Protein AF-X1KLY3-F1 (afdb_monomer)

Solvent-accessible surface area (backbone atoms only — not comparable to full-atom values): 7006 Å² total; per-residue (Å²): 135,86,75,96,62,88,86,77,56,79,92,70,62,82,86,85,55,66,56,96,88,40,53,28,86,89,70,37,52,73,66,54,43,49,50,51,53,49,51,50,52,55,51,48,47,54,51,48,20,73,73,68,79,45,57,59,82,40,80,42,77,62,65,52,87,82,40,56,76,69,53,47,50,51,51,45,65,63,49,70,79,42,63,55,73,48,74,44,58,97,60,67,78,80,43,74,86,68,60,63,94,85,66,84,86,86,134

Radius of gyration: 17.94 Å; Cα contacts (8 Å, |Δi|>4): 77; chains: 1; bounding box: 39×45×47 Å

InterPro domains:
  IPR027417 P-loop containing nucleoside triphosphate hydrolase [SSF52540] (4-97)
  IPR042174 DNA-binding RecF, domain 2 [G3DSA:1.20.1050.90] (1-56)

Sequence (107 aa):
MEQQVTLVGPHRDDFLILRNGVSLRPFGSQGEQRMAALSLRLAELELVKSKEEDYPLSLLDDIAPELDPARQRLLLNSIKNQGQVFLTATNLSLFKNNVSQETYFYQ

pLDDT: mean 85.0, std 8.83, range [56.28, 96.25]

Foldseek 3Di:
DDDPDDPDDPVNDDDFDDDPNHGCPVPNDPLRVLVSVLVVVLVVQVVVCVVVVAGDEEEAEASPPSDDLVRLLVSLVSCLPRPHYDYDHPDCVSCPVRHDPPDDDDD

Secondary structure (DSSP, 8-state):
----S--SSGGG-----EETTEEHHHHS-HHHHHHHHHHHHHHHHHHHHHHHSSPPPEEE-S-STTS-HHHHHHHHHHHTTSS-EEE--S-GGGTTTTS-TTPPP--

Nearest PDB structures (foldseek):
  8bpr-assembly1_B  TM=8.689E-01  e=3.238E-03  Thermus thermophilus HB8
  5z69-assembly1_B  TM=7.466E-01  e=8.641E-04  Caldanaerobacter subterraneus subsp. tengcongensis MB4
  8iai-assembly1_Y  TM=4.332E-01  e=6.149E+00  Sus scrofa
  6jid-assembly1_A  TM=3.303E-01  e=3.078E+00  Homo sapiens
  9ita-assembly1_A  TM=3.617E-01  e=5.422E+00  Homo sapiens

Mean predicted aligned error: 6.55 Å

Structure (mmCIF, N/CA/C/O backbone):
data_AF-X1KLY3-F1
#
_entry.id   AF-X1KLY3-F1
#
loop_
_atom_site.group_PDB
_atom_site.id
_atom_site.type_symbol
_atom_site.label_atom_id
_atom_site.label_alt_id
_atom_site.label_comp_id
_atom_site.label_asym_id
_atom_site.label_entity_id
_atom_site.label_seq_id
_atom_site.pdbx_PDB_ins_code
_atom_site.Cartn_x
_atom_site.Cartn_y
_atom_site.Cartn_z
_atom_site.occupancy
_atom_site.B_iso_or_equiv
_atom_site.auth_seq_id
_atom_site.auth_comp_id
_atom_site.auth_asym_id
_atom_site.auth_atom_id
_atom_site.pdbx_PDB_model_num
ATOM 1 N N . MET A 1 1 ? 19.966 -28.474 -24.201 1.00 56.28 1 MET A N 1
ATOM 2 C CA . MET A 1 1 ? 19.280 -28.834 -22.943 1.00 56.28 1 MET A CA 1
ATOM 3 C C . MET A 1 1 ? 17.842 -28.377 -23.074 1.00 56.28 1 MET A C 1
ATOM 5 O O . MET A 1 1 ? 17.627 -27.182 -23.226 1.00 56.28 1 MET A O 1
ATOM 9 N N . GLU A 1 2 ? 16.887 -29.303 -23.101 1.00 68.56 2 GLU A N 1
ATOM 10 C CA . GLU A 1 2 ? 15.462 -28.959 -23.051 1.00 68.56 2 GLU A CA 1
ATOM 11 C C . GLU A 1 2 ? 15.095 -28.560 -21.620 1.00 68.56 2 GLU A C 1
ATOM 13 O O . GLU A 1 2 ? 15.432 -29.260 -20.664 1.00 68.56 2 GLU A O 1
ATOM 18 N N . GLN A 1 3 ? 14.461 -27.399 -21.460 1.00 75.19 3 GLN A N 1
ATOM 19 C CA . GLN A 1 3 ? 14.019 -26.922 -20.155 1.00 75.19 3 GLN A CA 1
ATOM 20 C C . GLN A 1 3 ? 12.721 -27.648 -19.765 1.00 75.19 3 GLN A C 1
ATOM 22 O O . GLN A 1 3 ? 11.708 -27.497 -20.439 1.00 75.19 3 GLN A O 1
ATOM 27 N N . GLN A 1 4 ? 12.732 -28.409 -18.664 1.00 86.12 4 GLN A N 1
ATOM 28 C CA . GLN A 1 4 ? 11.554 -29.105 -18.112 1.00 86.12 4 GLN A CA 1
ATOM 29 C C . GLN A 1 4 ? 10.628 -28.155 -17.322 1.00 86.12 4 GLN A C 1
ATOM 31 O O . GLN A 1 4 ? 10.210 -28.456 -16.207 1.00 86.12 4 GLN A O 1
ATOM 36 N N . VAL A 1 5 ? 10.340 -26.968 -17.861 1.00 92.38 5 VAL A N 1
ATOM 37 C CA . VAL A 1 5 ? 9.460 -25.971 -17.229 1.00 92.38 5 VAL A CA 1
ATOM 38 C C . VAL A 1 5 ? 8.528 -25.338 -18.257 1.00 92.38 5 VAL A C 1
ATOM 40 O O . VAL A 1 5 ? 8.919 -25.084 -19.393 1.00 92.38 5 VAL A O 1
ATOM 43 N N . THR A 1 6 ? 7.301 -25.013 -17.849 1.00 92.31 6 THR A N 1
ATOM 44 C CA . THR A 1 6 ? 6.343 -24.304 -18.707 1.00 92.31 6 THR A CA 1
ATOM 45 C C . THR A 1 6 ? 6.794 -22.854 -18.911 1.00 92.31 6 THR A C 1
ATOM 47 O O . THR A 1 6 ? 6.882 -22.083 -17.946 1.00 92.31 6 THR A O 1
ATOM 50 N 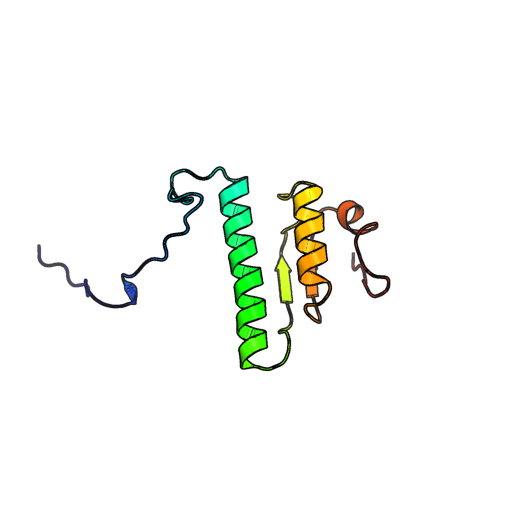N . LEU A 1 7 ? 7.094 -22.484 -20.159 1.00 92.44 7 LEU A N 1
ATOM 51 C CA . LEU A 1 7 ? 7.608 -21.159 -20.543 1.00 92.44 7 LEU A CA 1
ATOM 52 C C . LEU A 1 7 ? 6.521 -20.138 -20.900 1.00 92.44 7 LEU A C 1
ATOM 54 O O . LEU A 1 7 ? 6.831 -18.958 -21.018 1.00 92.44 7 LEU A O 1
ATOM 58 N N . VAL A 1 8 ? 5.270 -20.573 -21.062 1.00 93.69 8 VAL A N 1
ATOM 59 C CA . VAL A 1 8 ? 4.147 -19.722 -21.481 1.00 93.69 8 VAL A CA 1
ATOM 60 C C . VAL A 1 8 ? 2.975 -19.907 -20.523 1.00 93.69 8 VAL A C 1
ATOM 62 O O . VAL A 1 8 ? 2.617 -21.037 -20.199 1.00 93.69 8 VAL A O 1
ATOM 65 N N . GLY A 1 9 ? 2.386 -18.803 -20.076 1.00 93.69 9 GLY A N 1
ATOM 66 C CA . GLY A 1 9 ? 1.235 -18.767 -19.176 1.00 93.69 9 GLY A CA 1
ATOM 67 C C . GLY A 1 9 ? 1.320 -17.585 -18.206 1.00 93.69 9 GLY A C 1
ATOM 68 O O . GLY A 1 9 ? 2.397 -17.007 -18.063 1.00 93.69 9 GLY A O 1
ATOM 69 N N . PRO A 1 10 ? 0.218 -17.244 -17.513 1.00 95.25 10 PRO A N 1
ATOM 70 C CA . PRO A 1 10 ? 0.142 -16.063 -16.646 1.00 95.25 10 PRO A CA 1
ATOM 71 C C . PRO A 1 10 ? 1.166 -16.075 -15.503 1.00 95.25 10 PRO A C 1
ATOM 73 O O . PRO A 1 10 ? 1.544 -15.032 -14.988 1.00 95.25 10 PRO A O 1
ATOM 76 N N . HIS A 1 11 ? 1.682 -17.248 -15.125 1.00 92.69 11 HIS A N 1
ATOM 77 C CA . HIS A 1 11 ? 2.770 -17.394 -14.152 1.00 92.69 11 HIS A CA 1
ATOM 78 C C . HIS A 1 11 ? 4.124 -16.845 -14.636 1.00 92.69 11 HIS A C 1
ATOM 80 O O . HIS A 1 11 ? 5.063 -16.779 -13.847 1.00 92.69 11 HIS A O 1
ATOM 86 N N . ARG A 1 12 ? 4.256 -16.512 -15.927 1.00 93.1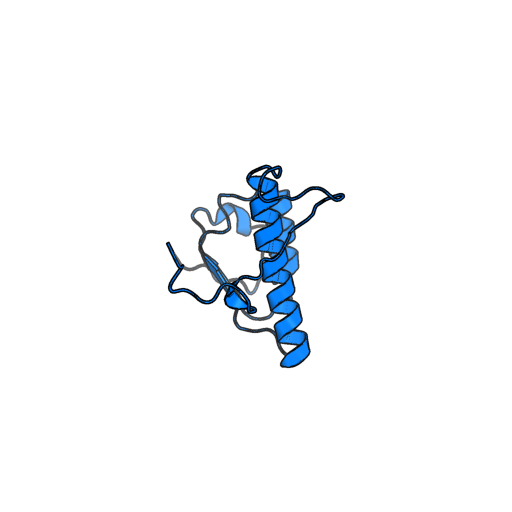9 12 ARG A N 1
ATOM 87 C CA . ARG A 1 12 ? 5.437 -15.873 -16.529 1.00 93.19 12 ARG A CA 1
ATOM 88 C C . ARG A 1 12 ? 5.228 -14.387 -16.821 1.00 93.19 12 ARG A C 1
ATOM 90 O O . ARG A 1 12 ? 6.198 -13.733 -17.201 1.00 93.19 12 ARG A O 1
ATOM 97 N N . ASP A 1 13 ? 4.008 -13.878 -16.661 1.00 93.94 13 ASP A N 1
ATOM 98 C CA . ASP A 1 13 ? 3.696 -12.469 -16.886 1.00 93.94 13 ASP A CA 1
ATOM 99 C C . ASP A 1 13 ? 4.217 -11.605 -15.732 1.00 93.94 13 ASP A C 1
ATOM 101 O O . ASP A 1 13 ? 4.410 -12.070 -14.607 1.00 93.94 13 ASP A O 1
ATOM 105 N N . ASP A 1 14 ? 4.451 -10.324 -16.016 1.00 91.31 14 ASP A N 1
ATOM 106 C CA . ASP A 1 14 ? 4.993 -9.376 -15.048 1.00 91.31 14 ASP A CA 1
ATOM 107 C C . ASP A 1 14 ? 4.383 -7.975 -15.236 1.00 91.31 14 ASP A C 1
ATOM 109 O O . ASP A 1 14 ? 4.088 -7.546 -16.353 1.00 91.31 14 ASP A O 1
ATOM 113 N N . PHE A 1 15 ? 4.199 -7.237 -14.139 1.00 90.75 15 PHE A N 1
ATOM 114 C CA . PHE A 1 15 ? 3.524 -5.935 -14.134 1.00 90.75 15 PHE A CA 1
ATOM 115 C C . PHE A 1 15 ? 4.508 -4.769 -1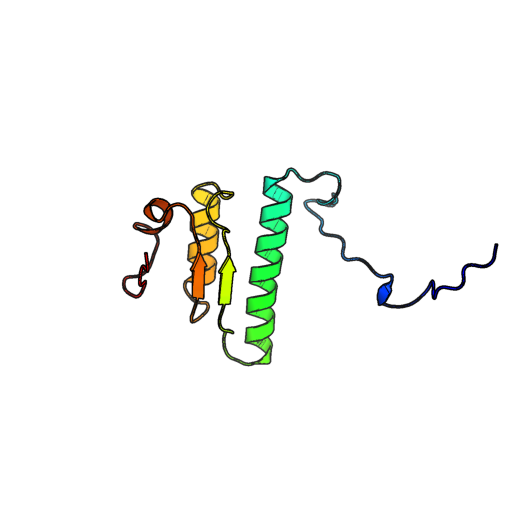4.180 1.00 90.75 15 PHE A C 1
ATOM 117 O O . PHE A 1 15 ? 5.206 -4.478 -13.208 1.00 90.75 15 PHE A O 1
ATOM 124 N N . LEU A 1 16 ? 4.548 -4.027 -15.282 1.00 94.00 16 LEU A N 1
ATOM 125 C CA . LEU A 1 16 ? 5.404 -2.846 -15.392 1.00 94.00 16 LEU A CA 1
ATOM 126 C C . LEU A 1 16 ? 4.786 -1.639 -14.678 1.00 94.00 16 LEU A C 1
ATOM 128 O O . LEU A 1 16 ? 3.706 -1.176 -15.031 1.00 94.00 16 LEU A O 1
ATOM 132 N N . ILE A 1 17 ? 5.518 -1.087 -13.709 1.00 95.56 17 ILE A N 1
ATOM 133 C CA . ILE A 1 17 ? 5.162 0.175 -13.057 1.00 95.56 17 ILE A CA 1
ATOM 134 C C . ILE A 1 17 ? 5.981 1.287 -13.703 1.00 95.56 17 ILE A C 1
ATOM 136 O O . ILE A 1 17 ? 7.212 1.311 -13.590 1.00 95.56 17 ILE A O 1
ATOM 140 N N . LEU A 1 18 ? 5.292 2.206 -14.375 1.00 95.62 18 LEU A N 1
ATOM 141 C CA . LEU A 1 18 ? 5.907 3.300 -15.113 1.00 95.62 18 LEU A CA 1
ATOM 142 C C . LEU A 1 18 ? 5.616 4.641 -14.442 1.00 95.62 18 LEU A C 1
ATOM 144 O O . LEU A 1 18 ? 4.492 4.913 -14.026 1.00 95.62 18 LEU A O 1
ATOM 148 N N . ARG A 1 19 ? 6.614 5.522 -14.425 1.00 93.50 19 ARG A N 1
ATOM 149 C CA . ARG A 1 19 ? 6.435 6.949 -14.158 1.00 93.50 19 ARG A CA 1
ATOM 150 C C . ARG A 1 19 ? 6.989 7.726 -15.338 1.00 93.50 19 ARG A C 1
ATOM 152 O O . ARG A 1 19 ? 8.151 7.562 -15.690 1.00 93.50 19 ARG A O 1
ATOM 159 N N . ASN A 1 20 ? 6.157 8.567 -15.950 1.00 93.62 20 ASN A N 1
ATOM 160 C CA . ASN A 1 20 ? 6.524 9.348 -17.137 1.00 93.62 20 ASN A CA 1
ATOM 161 C C . ASN A 1 20 ? 7.121 8.475 -18.264 1.00 93.62 20 ASN A C 1
ATOM 163 O O . ASN A 1 20 ? 8.087 8.863 -18.912 1.00 93.62 20 ASN A O 1
ATOM 167 N N . GLY A 1 21 ? 6.582 7.265 -18.452 1.00 94.62 21 GLY A N 1
ATOM 168 C CA . GLY A 1 21 ? 7.061 6.301 -19.451 1.00 94.62 21 GLY A CA 1
ATOM 169 C C . GLY A 1 21 ? 8.327 5.523 -19.067 1.00 94.62 21 GLY A C 1
ATOM 170 O O . GLY A 1 21 ? 8.733 4.639 -19.814 1.00 94.62 21 GLY A O 1
ATOM 171 N N . VAL A 1 22 ? 8.934 5.793 -17.908 1.00 95.19 22 VAL A N 1
ATOM 172 C CA . VAL A 1 22 ? 10.152 5.116 -17.438 1.00 95.19 22 VAL A CA 1
ATOM 173 C C . VAL A 1 22 ? 9.812 4.094 -16.356 1.00 95.19 22 VAL A C 1
ATOM 175 O O . VAL A 1 22 ? 9.033 4.376 -15.446 1.00 95.19 22 VAL A O 1
ATOM 178 N N . SER A 1 23 ? 10.406 2.902 -16.440 1.00 96.25 23 SER A N 1
ATOM 179 C CA . SER A 1 23 ? 10.205 1.845 -15.443 1.00 96.25 23 SER A CA 1
ATOM 180 C C . SER A 1 23 ? 10.804 2.224 -14.090 1.00 96.25 23 SER A C 1
ATOM 182 O O . SER A 1 23 ? 12.000 2.498 -13.984 1.00 96.25 23 SER A O 1
ATOM 184 N N . LEU A 1 24 ? 9.983 2.188 -13.037 1.00 96.00 24 LEU A N 1
ATOM 185 C CA . LEU A 1 24 ? 10.429 2.497 -11.677 1.00 96.00 24 LEU A CA 1
ATOM 186 C C . LEU A 1 24 ? 11.311 1.400 -11.074 1.00 96.00 24 LEU A C 1
ATOM 188 O O . LEU A 1 24 ? 12.116 1.697 -10.196 1.00 96.00 24 LEU A O 1
ATOM 192 N N . ARG A 1 25 ? 11.205 0.150 -11.541 1.00 92.25 25 ARG A N 1
ATOM 193 C CA . ARG A 1 25 ? 11.993 -0.971 -10.998 1.00 92.25 25 ARG A CA 1
ATOM 194 C C . ARG A 1 25 ? 13.511 -0.784 -11.160 1.00 92.25 25 ARG A C 1
ATOM 196 O O . ARG A 1 25 ? 14.213 -0.877 -10.161 1.00 92.25 25 ARG A O 1
ATOM 203 N N . PRO A 1 26 ? 14.036 -0.506 -12.365 1.00 94.69 26 PRO A N 1
ATOM 204 C CA . PRO A 1 26 ? 15.461 -0.242 -12.549 1.00 94.69 26 PRO A CA 1
ATOM 205 C C . PRO A 1 26 ? 15.858 1.227 -12.336 1.00 94.69 26 PRO A C 1
ATOM 207 O O . PRO A 1 26 ? 17.012 1.480 -12.007 1.00 94.69 26 PRO A O 1
ATOM 210 N N . PHE A 1 27 ? 14.949 2.192 -12.536 1.00 95.38 27 PHE A N 1
ATOM 211 C CA . PHE A 1 27 ? 15.320 3.618 -12.599 1.00 95.38 27 PHE A CA 1
ATOM 212 C C . PHE A 1 27 ? 14.690 4.504 -11.521 1.00 95.38 27 PHE A C 1
ATOM 214 O O . PHE A 1 27 ? 15.071 5.664 -11.392 1.00 95.38 27 PHE A O 1
ATOM 221 N N . GLY A 1 28 ? 13.722 3.995 -10.761 1.00 92.75 28 GLY A N 1
ATOM 222 C CA . GLY A 1 28 ? 13.127 4.737 -9.657 1.00 92.75 28 GLY A CA 1
ATOM 223 C C . GLY A 1 28 ? 14.071 4.788 -8.462 1.00 92.75 28 GLY A C 1
ATOM 224 O O . GLY A 1 28 ? 14.678 3.785 -8.094 1.00 92.75 28 GLY A O 1
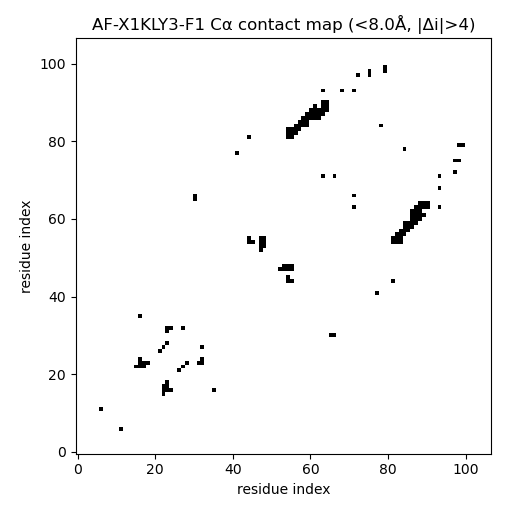ATOM 225 N N . SER A 1 29 ? 14.154 5.943 -7.811 1.00 91.00 29 SER A N 1
ATOM 226 C CA . SER A 1 29 ? 14.748 6.041 -6.478 1.00 91.00 29 SER A CA 1
ATOM 227 C C . SER A 1 29 ? 13.994 5.153 -5.483 1.00 91.00 29 SER A C 1
ATOM 229 O O . SER A 1 29 ? 12.814 4.839 -5.664 1.00 91.00 29 SER A O 1
ATOM 231 N N . GLN A 1 30 ? 14.644 4.799 -4.374 1.00 86.62 30 GLN A N 1
ATOM 232 C CA . GLN A 1 30 ? 14.024 3.985 -3.324 1.00 86.62 30 GLN A CA 1
ATOM 233 C C . GLN A 1 30 ? 12.701 4.593 -2.823 1.00 86.62 30 GLN A C 1
ATOM 235 O O . GLN A 1 30 ? 11.717 3.879 -2.642 1.00 86.62 30 GLN A O 1
ATOM 240 N N . GLY A 1 31 ? 12.639 5.920 -2.666 1.00 84.06 31 GLY A N 1
ATOM 241 C CA . GLY A 1 31 ? 11.409 6.615 -2.279 1.00 84.06 31 GLY A CA 1
ATOM 242 C C . GLY A 1 31 ? 10.296 6.502 -3.326 1.00 84.06 31 GLY A C 1
ATOM 243 O O . GLY A 1 31 ? 9.135 6.326 -2.96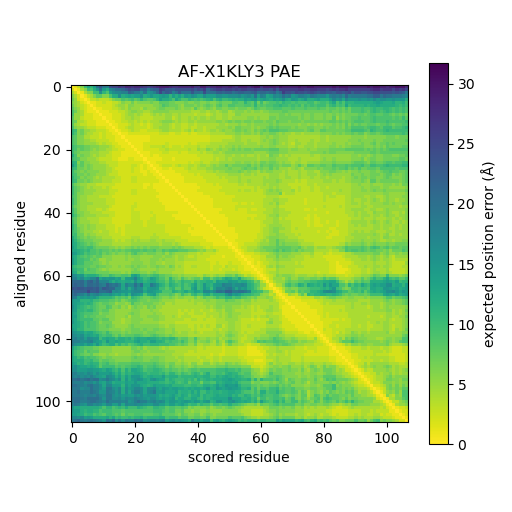9 1.00 84.06 31 GLY A O 1
ATOM 244 N N . GLU A 1 32 ? 10.625 6.557 -4.617 1.00 88.81 32 GLU A N 1
ATOM 245 C CA . GLU A 1 32 ? 9.643 6.413 -5.701 1.00 88.81 32 GLU A CA 1
ATOM 246 C C . GLU A 1 32 ? 9.112 4.987 -5.817 1.00 88.81 32 GLU A C 1
ATOM 248 O O . GLU A 1 32 ? 7.909 4.801 -5.988 1.00 88.81 32 GLU A O 1
ATOM 253 N N . GLN A 1 33 ? 9.981 3.984 -5.684 1.00 90.12 33 GLN A N 1
ATOM 254 C CA . GLN A 1 33 ? 9.576 2.578 -5.689 1.00 90.12 33 GLN A CA 1
ATOM 255 C C . GLN A 1 33 ? 8.642 2.262 -4.518 1.00 90.12 33 GLN A C 1
ATOM 257 O O . GLN A 1 33 ? 7.602 1.633 -4.709 1.00 90.12 33 GLN A O 1
ATOM 262 N N . ARG A 1 34 ? 8.967 2.759 -3.317 1.00 84.38 34 ARG A N 1
ATOM 263 C CA . ARG A 1 34 ? 8.112 2.615 -2.131 1.00 84.38 34 ARG A CA 1
ATOM 264 C C . ARG A 1 34 ? 6.776 3.326 -2.302 1.00 84.38 34 ARG A C 1
ATOM 266 O O . ARG A 1 34 ? 5.740 2.739 -2.012 1.00 84.38 34 ARG A O 1
ATOM 273 N N . MET A 1 35 ? 6.781 4.555 -2.820 1.00 85.31 35 MET A N 1
ATOM 274 C CA . MET A 1 35 ? 5.538 5.276 -3.103 1.00 85.31 35 MET A C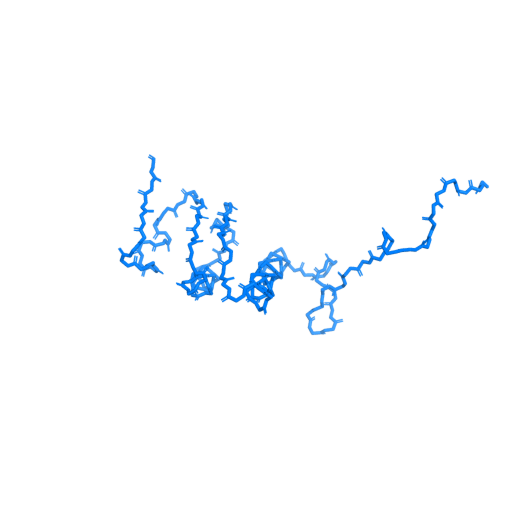A 1
ATOM 275 C C . MET A 1 35 ? 4.672 4.541 -4.118 1.00 85.31 35 MET A C 1
ATOM 277 O O . MET A 1 35 ? 3.466 4.465 -3.926 1.00 85.31 35 MET A O 1
ATOM 281 N N . ALA A 1 36 ? 5.268 3.958 -5.157 1.00 90.44 36 ALA A N 1
ATOM 282 C CA . ALA A 1 36 ? 4.525 3.155 -6.115 1.00 90.44 36 ALA A CA 1
ATOM 283 C C . ALA A 1 36 ? 3.920 1.897 -5.475 1.00 90.44 36 ALA A C 1
ATOM 285 O O . ALA A 1 36 ? 2.755 1.593 -5.723 1.00 90.44 36 ALA A O 1
ATOM 286 N N . ALA A 1 37 ? 4.672 1.200 -4.618 1.00 88.19 37 ALA A N 1
ATOM 287 C CA . ALA A 1 37 ? 4.158 0.059 -3.865 1.00 88.19 37 ALA A CA 1
ATOM 288 C C . ALA A 1 37 ? 2.996 0.465 -2.942 1.00 88.19 37 ALA A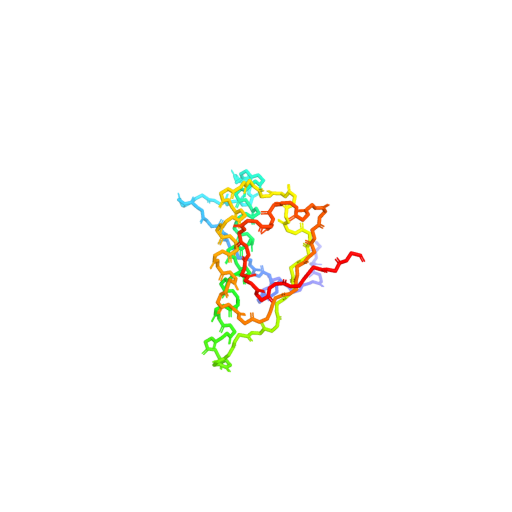 C 1
ATOM 290 O O . ALA A 1 37 ? 1.964 -0.201 -2.926 1.00 88.19 37 ALA A O 1
ATOM 291 N N . LEU A 1 38 ? 3.122 1.592 -2.234 1.00 85.38 38 LEU A N 1
ATOM 292 C CA . LEU A 1 38 ? 2.048 2.133 -1.404 1.00 85.38 38 LEU A CA 1
ATOM 293 C C . LEU A 1 38 ? 0.814 2.497 -2.242 1.00 85.38 38 LEU A C 1
ATOM 295 O O . LEU A 1 38 ? -0.300 2.127 -1.883 1.00 85.38 38 LEU A O 1
ATOM 299 N N . SER A 1 39 ? 0.994 3.174 -3.378 1.00 88.44 39 SER A N 1
ATOM 300 C CA . SER A 1 39 ? -0.102 3.500 -4.296 1.00 88.44 39 SER A CA 1
ATOM 301 C C . SER A 1 39 ? -0.816 2.251 -4.812 1.00 88.44 39 SER A C 1
ATOM 303 O O . SER A 1 39 ? -2.038 2.268 -4.918 1.00 88.44 39 SER A O 1
ATOM 305 N N . LEU A 1 40 ? -0.087 1.163 -5.082 1.00 91.12 40 LEU A N 1
ATOM 306 C CA . LEU A 1 40 ? -0.689 -0.115 -5.465 1.00 91.12 40 LEU A CA 1
ATOM 307 C C . LEU A 1 40 ? -1.546 -0.708 -4.343 1.00 91.12 40 LEU A C 1
ATOM 309 O O . LEU A 1 40 ? -2.645 -1.175 -4.622 1.00 91.12 40 LEU A O 1
ATOM 313 N N . ARG A 1 41 ? -1.093 -0.645 -3.085 1.00 87.69 41 ARG A N 1
ATOM 314 C CA . ARG A 1 41 ? -1.891 -1.105 -1.935 1.00 87.69 41 ARG A CA 1
ATOM 315 C C . ARG A 1 41 ? -3.153 -0.277 -1.735 1.00 87.69 41 ARG A C 1
ATOM 317 O O . ARG A 1 41 ? -4.221 -0.832 -1.522 1.00 87.69 41 ARG A O 1
ATOM 324 N N . LEU A 1 42 ? -3.059 1.044 -1.866 1.00 86.94 42 LEU A N 1
ATOM 325 C CA . LEU A 1 42 ? -4.239 1.909 -1.787 1.00 86.94 42 LEU A CA 1
ATOM 326 C C . LEU A 1 42 ? -5.220 1.637 -2.941 1.00 86.94 42 LEU A C 1
ATOM 328 O O . LEU A 1 42 ? -6.426 1.613 -2.723 1.00 86.94 42 LEU A O 1
ATOM 332 N N . ALA A 1 43 ? -4.716 1.385 -4.154 1.00 90.81 43 ALA A N 1
ATOM 333 C CA . ALA A 1 43 ? -5.551 1.014 -5.296 1.00 90.81 43 ALA A CA 1
ATOM 334 C C . ALA A 1 43 ? -6.222 -0.359 -5.111 1.00 90.81 43 ALA A C 1
ATOM 336 O O . ALA A 1 43 ? -7.374 -0.534 -5.500 1.00 90.81 43 ALA A O 1
ATOM 337 N N . GLU A 1 44 ? -5.527 -1.317 -4.496 1.00 91.31 44 GLU A N 1
ATOM 338 C CA . GLU A 1 44 ? -6.081 -2.617 -4.108 1.00 91.31 44 GLU A CA 1
ATOM 339 C C . GLU A 1 44 ? -7.251 -2.456 -3.125 1.00 91.31 44 GLU A C 1
ATOM 341 O O . GLU A 1 44 ? -8.298 -3.064 -3.336 1.00 91.31 44 GLU A O 1
ATOM 346 N N . LEU A 1 45 ? -7.127 -1.589 -2.114 1.00 89.44 45 LEU A N 1
ATOM 347 C CA . LEU A 1 45 ? -8.212 -1.305 -1.164 1.00 89.44 45 LEU A CA 1
ATOM 348 C C . LEU A 1 45 ? -9.459 -0.738 -1.854 1.00 89.44 45 LEU A C 1
ATOM 350 O O . LEU A 1 45 ? -10.569 -1.214 -1.612 1.00 89.44 45 LEU A O 1
ATOM 354 N N . GLU A 1 46 ? -9.284 0.239 -2.747 1.00 90.56 46 GLU A N 1
ATOM 355 C CA . GLU A 1 46 ? -10.398 0.798 -3.526 1.00 90.56 46 GLU A CA 1
ATOM 356 C C . GLU A 1 46 ? -11.025 -0.247 -4.462 1.00 90.56 46 GLU A C 1
ATOM 358 O O . GLU A 1 46 ? -12.246 -0.286 -4.627 1.00 90.56 46 GLU A O 1
ATOM 363 N N . LEU A 1 47 ? -10.214 -1.140 -5.040 1.00 93.62 47 LEU A N 1
ATOM 364 C CA . LEU A 1 47 ? -10.711 -2.234 -5.872 1.00 93.62 47 LEU A CA 1
ATOM 365 C C . LEU A 1 47 ? -11.561 -3.217 -5.061 1.00 93.62 47 LEU A C 1
ATOM 367 O O . LEU A 1 47 ? -12.633 -3.602 -5.528 1.00 93.62 47 LEU A O 1
ATOM 371 N N . VAL A 1 48 ? -11.112 -3.616 -3.869 1.00 93.38 48 VAL A N 1
ATOM 372 C CA . VAL A 1 48 ? -11.883 -4.506 -2.987 1.00 93.38 48 VAL A CA 1
ATOM 373 C C . VAL A 1 48 ? -13.204 -3.849 -2.604 1.00 93.38 48 VAL A C 1
ATOM 375 O O . VAL A 1 48 ? -14.252 -4.454 -2.817 1.00 93.38 48 VAL A O 1
ATOM 378 N N . LYS A 1 49 ? -13.183 -2.582 -2.175 1.00 92.12 49 LYS A N 1
ATOM 379 C CA . LYS A 1 49 ? -14.410 -1.831 -1.880 1.00 92.12 49 LYS A CA 1
ATOM 380 C C . LYS A 1 49 ? -15.377 -1.788 -3.053 1.00 92.12 49 LYS A C 1
ATOM 382 O O . LYS A 1 49 ? -16.578 -1.933 -2.867 1.00 92.12 49 LYS A O 1
ATOM 387 N N . SER A 1 50 ? -14.875 -1.587 -4.270 1.00 94.31 50 SER A N 1
ATOM 388 C CA . SER A 1 50 ? -15.744 -1.541 -5.450 1.00 94.31 50 SER A CA 1
ATOM 389 C C . SER A 1 50 ? -16.468 -2.865 -5.725 1.00 94.31 50 SER A C 1
ATOM 391 O O . SER A 1 50 ? -17.497 -2.859 -6.395 1.00 94.31 50 SER A O 1
ATOM 393 N N . LYS A 1 51 ? -15.933 -3.989 -5.227 1.00 94.75 51 LYS A N 1
ATOM 394 C CA . LYS A 1 51 ? -16.499 -5.332 -5.402 1.00 94.75 51 LYS A CA 1
ATOM 395 C C . LYS A 1 51 ? -17.384 -5.765 -4.240 1.00 94.75 51 LYS A C 1
ATOM 397 O O . LYS A 1 51 ? -18.404 -6.395 -4.482 1.00 94.75 51 LYS A O 1
ATOM 402 N N . GLU A 1 52 ? -16.983 -5.435 -3.017 1.00 92.62 52 GLU A N 1
ATOM 403 C CA . GLU A 1 52 ? -17.639 -5.883 -1.781 1.00 92.62 52 GLU A CA 1
ATOM 404 C C . GLU A 1 52 ? -18.547 -4.804 -1.159 1.00 92.62 52 GLU A C 1
ATOM 406 O O . GLU A 1 52 ? -19.124 -5.022 -0.101 1.00 92.62 52 GLU A O 1
ATOM 411 N N . GLU A 1 53 ? -18.650 -3.628 -1.791 1.00 91.06 53 GLU A N 1
ATOM 412 C CA . GLU A 1 53 ? -19.385 -2.430 -1.337 1.00 91.06 53 GLU A CA 1
ATOM 413 C C . GLU A 1 53 ? -18.907 -1.823 -0.001 1.00 91.06 53 GLU A C 1
ATOM 415 O O . GLU A 1 53 ? -19.396 -0.767 0.405 1.00 91.06 53 GLU A O 1
ATOM 420 N N . ASP A 1 54 ? -17.897 -2.417 0.638 1.00 90.69 54 ASP A N 1
ATOM 421 C CA . ASP A 1 54 ? -17.310 -1.959 1.897 1.00 90.69 54 ASP A CA 1
ATOM 422 C C . ASP A 1 54 ? -15.777 -2.077 1.900 1.00 90.69 54 ASP A C 1
ATOM 424 O O . ASP A 1 54 ? -15.183 -2.865 1.158 1.00 90.69 54 ASP A O 1
ATOM 428 N N . TYR A 1 55 ? -15.110 -1.273 2.727 1.00 90.75 55 TYR A N 1
ATOM 429 C CA . TYR A 1 55 ? -13.660 -1.350 2.877 1.00 90.75 55 TYR A CA 1
ATOM 430 C C . TYR A 1 55 ? -13.245 -2.582 3.695 1.00 90.75 55 TYR A C 1
ATOM 432 O O . TYR A 1 55 ? -13.849 -2.874 4.729 1.00 90.75 55 TYR A O 1
ATOM 440 N N . PRO A 1 56 ? -12.165 -3.281 3.302 1.00 91.00 56 PRO A N 1
ATOM 441 C CA . PRO A 1 56 ? -11.633 -4.365 4.111 1.00 91.00 56 PRO A CA 1
ATOM 442 C C . PRO A 1 56 ? -10.907 -3.824 5.350 1.00 91.00 56 PRO A C 1
ATOM 444 O O . PRO A 1 56 ? -10.367 -2.714 5.353 1.00 91.00 56 PRO A O 1
ATOM 447 N N . LEU A 1 57 ? -10.798 -4.666 6.381 1.00 91.19 57 LEU A N 1
ATOM 448 C CA . LEU A 1 57 ? -9.885 -4.406 7.490 1.00 91.19 57 LEU A CA 1
ATOM 449 C C . LEU A 1 57 ? -8.448 -4.291 6.964 1.00 91.19 57 LEU A C 1
ATOM 451 O O . LEU A 1 57 ? -7.929 -5.229 6.357 1.00 91.19 57 LEU A O 1
ATOM 455 N N . SER A 1 58 ? -7.794 -3.163 7.234 1.00 89.19 58 SER A N 1
ATOM 456 C CA . SER A 1 58 ? -6.456 -2.879 6.708 1.00 89.19 58 SER A CA 1
ATOM 457 C C . SER A 1 58 ? -5.380 -3.009 7.782 1.00 89.19 58 SER A C 1
ATOM 459 O O . SER A 1 58 ? -5.510 -2.456 8.873 1.00 89.19 58 SER A O 1
ATOM 461 N N . LEU A 1 59 ? -4.291 -3.709 7.457 1.00 89.38 59 LEU A N 1
ATOM 462 C CA . LEU A 1 59 ? -3.112 -3.859 8.313 1.00 89.38 59 LEU A CA 1
ATOM 463 C C . LEU A 1 59 ? -1.906 -3.213 7.623 1.00 89.38 59 LEU A C 1
ATOM 465 O O . LEU A 1 59 ? -1.560 -3.579 6.500 1.00 89.38 59 LEU A O 1
ATOM 469 N N . LEU A 1 60 ? -1.272 -2.253 8.289 1.00 85.94 60 LEU A N 1
ATOM 470 C CA . LEU A 1 60 ? -0.139 -1.491 7.775 1.00 85.94 60 LEU A CA 1
ATOM 471 C C . LEU A 1 60 ? 1.058 -1.663 8.708 1.00 85.94 60 LEU A C 1
ATOM 473 O O . LEU A 1 60 ? 1.127 -1.030 9.760 1.00 85.94 60 LEU A O 1
ATOM 477 N N . ASP A 1 61 ? 1.990 -2.528 8.317 1.00 85.12 61 ASP A N 1
ATOM 478 C CA . ASP A 1 61 ? 3.156 -2.856 9.135 1.00 85.12 61 ASP A CA 1
ATOM 479 C C . ASP A 1 61 ? 4.367 -1.978 8.774 1.00 85.12 61 ASP A C 1
ATOM 481 O O . ASP A 1 61 ? 4.759 -1.902 7.611 1.00 85.12 61 ASP A O 1
ATOM 485 N N . ASP A 1 62 ? 4.913 -1.283 9.770 1.00 76.38 62 ASP A N 1
ATOM 486 C CA . ASP A 1 62 ? 6.143 -0.481 9.763 1.00 76.38 62 ASP A CA 1
ATOM 487 C C . ASP A 1 62 ? 6.298 0.498 8.586 1.00 76.38 62 ASP A C 1
ATOM 489 O O . ASP A 1 62 ? 7.388 0.778 8.091 1.00 76.38 62 ASP A O 1
ATOM 493 N N . ILE A 1 63 ? 5.188 1.076 8.127 1.00 69.81 63 ILE A N 1
ATOM 494 C CA . ILE A 1 63 ? 5.191 1.975 6.962 1.00 69.81 63 ILE A CA 1
ATOM 495 C C . ILE A 1 63 ? 5.672 3.400 7.284 1.00 69.81 63 ILE A C 1
ATOM 497 O O . ILE A 1 63 ? 5.843 4.228 6.390 1.00 69.81 63 ILE A O 1
ATOM 501 N N . ALA A 1 64 ? 5.846 3.723 8.567 1.00 63.72 64 ALA A N 1
ATOM 502 C CA . ALA A 1 64 ? 6.102 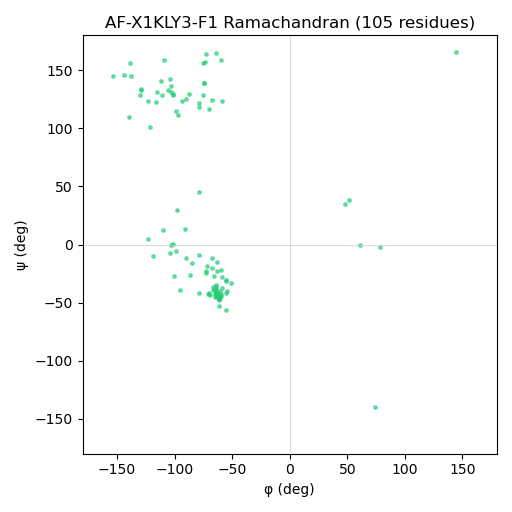5.076 9.061 1.00 63.72 64 ALA A CA 1
ATOM 503 C C . ALA A 1 64 ? 7.550 5.599 8.907 1.00 63.72 64 ALA A C 1
ATOM 505 O O . ALA A 1 64 ? 7.697 6.778 8.559 1.00 63.72 64 ALA A O 1
ATOM 506 N N . PRO A 1 65 ? 8.617 4.806 9.158 1.00 61.72 65 PRO A N 1
ATOM 507 C CA . PRO A 1 65 ? 9.995 5.316 9.203 1.00 61.72 65 PRO A CA 1
ATOM 508 C C . PRO A 1 65 ? 10.528 5.785 7.845 1.00 61.72 65 PRO A C 1
ATOM 510 O O . PRO A 1 65 ? 11.498 6.534 7.773 1.00 61.72 65 PRO A O 1
ATOM 513 N N . GLU A 1 66 ? 9.912 5.326 6.761 1.00 61.38 66 GLU A N 1
ATOM 514 C CA . GLU A 1 66 ? 10.454 5.420 5.402 1.00 61.38 66 GLU A CA 1
ATOM 515 C C . GLU A 1 66 ? 9.786 6.523 4.569 1.00 61.38 66 GLU A C 1
ATOM 517 O O . GLU A 1 66 ? 10.126 6.741 3.402 1.00 61.38 66 GLU A O 1
ATOM 522 N N . LEU A 1 67 ? 8.822 7.220 5.171 1.00 68.50 67 LEU A N 1
ATOM 523 C CA . LEU A 1 67 ? 8.039 8.274 4.549 1.00 68.50 67 LEU A CA 1
ATOM 524 C C . LEU A 1 67 ? 8.419 9.619 5.164 1.00 68.50 67 LEU A C 1
ATOM 526 O O . LEU A 1 67 ? 8.403 9.793 6.379 1.00 68.50 67 LEU A O 1
ATOM 530 N N . ASP A 1 68 ? 8.729 10.595 4.312 1.00 76.50 68 ASP A N 1
ATOM 531 C CA . ASP A 1 68 ? 8.840 11.983 4.754 1.00 76.50 68 ASP A CA 1
ATOM 532 C C . ASP A 1 68 ? 7.474 12.513 5.250 1.00 76.50 68 ASP A C 1
ATOM 534 O O . ASP A 1 68 ? 6.428 11.922 4.949 1.00 76.50 68 ASP A O 1
ATOM 538 N N . PRO A 1 69 ? 7.439 13.645 5.977 1.00 79.19 69 PRO A N 1
ATOM 539 C CA . PRO A 1 69 ? 6.193 14.177 6.530 1.00 79.19 69 PRO A CA 1
ATOM 540 C C . PRO A 1 69 ? 5.084 14.423 5.494 1.00 79.19 69 PRO A C 1
ATOM 542 O O . PRO A 1 69 ? 3.899 14.293 5.809 1.00 79.19 69 PRO A O 1
ATOM 545 N N . ALA A 1 70 ? 5.432 14.765 4.248 1.00 80.38 70 ALA A N 1
ATOM 546 C CA . ALA A 1 70 ? 4.440 14.986 3.201 1.00 80.38 70 ALA A CA 1
ATOM 547 C C . ALA A 1 70 ? 3.800 13.661 2.763 1.00 80.38 70 ALA A C 1
ATOM 549 O O . ALA A 1 70 ? 2.577 13.584 2.628 1.00 80.38 70 ALA A O 1
ATOM 550 N N . ARG A 1 71 ? 4.606 12.608 2.600 1.00 78.75 71 ARG A N 1
ATOM 551 C CA . ARG A 1 71 ? 4.137 11.254 2.270 1.00 78.75 71 ARG A CA 1
ATOM 552 C C . ARG A 1 71 ? 3.327 10.625 3.400 1.00 78.75 71 ARG A C 1
ATOM 554 O O . ARG A 1 71 ? 2.299 10.014 3.126 1.00 78.75 71 ARG A O 1
ATOM 561 N N . GLN A 1 72 ? 3.725 10.835 4.653 1.00 79.44 72 GLN A N 1
ATOM 562 C CA . GLN A 1 72 ? 2.953 10.399 5.821 1.00 79.44 72 GLN A CA 1
ATOM 563 C C . GLN A 1 72 ? 1.562 11.034 5.838 1.00 79.44 72 GLN A C 1
ATOM 565 O O . GLN A 1 72 ? 0.564 10.345 6.032 1.00 79.44 72 GLN A O 1
ATOM 570 N N . ARG A 1 73 ? 1.470 12.341 5.566 1.00 81.12 73 ARG A N 1
ATOM 571 C CA . ARG A 1 73 ? 0.176 13.024 5.471 1.00 81.12 73 ARG A CA 1
ATOM 572 C C . ARG A 1 73 ? -0.674 12.482 4.322 1.00 81.12 73 ARG A C 1
ATOM 574 O O . ARG A 1 73 ? -1.876 12.319 4.493 1.00 81.12 73 ARG A O 1
ATOM 581 N N . LEU A 1 74 ? -0.071 12.203 3.165 1.00 81.00 74 LEU A N 1
ATOM 582 C CA . LEU A 1 74 ? -0.781 11.607 2.026 1.00 81.00 74 LEU A CA 1
ATOM 583 C C . LEU A 1 74 ? -1.344 10.227 2.369 1.00 81.00 74 LEU A C 1
ATOM 585 O O . LEU A 1 74 ? -2.516 9.975 2.105 1.00 81.00 74 LEU A O 1
ATOM 589 N N . LEU A 1 75 ? -0.536 9.371 2.992 1.00 82.06 75 LEU A N 1
ATOM 590 C CA . LEU A 1 75 ? -0.964 8.074 3.500 1.00 82.06 75 LEU A CA 1
ATOM 591 C C . LEU A 1 75 ? -2.149 8.231 4.460 1.00 82.06 75 LEU A C 1
ATOM 593 O O . LEU A 1 75 ? -3.203 7.657 4.215 1.00 82.06 75 LEU A O 1
ATOM 597 N N . LEU A 1 76 ? -1.993 9.037 5.515 1.00 82.88 76 LEU A N 1
ATOM 598 C CA . LEU A 1 76 ? -3.025 9.221 6.537 1.00 82.88 76 LEU A CA 1
ATOM 599 C C . LEU A 1 76 ? -4.325 9.762 5.949 1.00 82.88 76 LEU A C 1
ATOM 601 O O . LEU A 1 76 ? -5.397 9.258 6.265 1.00 82.88 76 LEU A O 1
ATOM 605 N N . ASN A 1 77 ? -4.236 10.734 5.042 1.00 83.31 77 ASN A N 1
ATOM 606 C CA . ASN A 1 77 ? -5.402 11.259 4.341 1.00 83.31 77 ASN A CA 1
ATOM 607 C C . ASN A 1 77 ? -6.077 10.207 3.457 1.00 83.31 77 ASN A C 1
ATOM 609 O O . ASN A 1 77 ? -7.298 10.232 3.332 1.00 83.31 77 ASN A O 1
ATOM 613 N N . SER A 1 78 ? -5.299 9.308 2.850 1.00 81.88 78 SER A N 1
ATOM 614 C CA . SER A 1 78 ? -5.836 8.245 1.998 1.00 81.88 78 SER A CA 1
ATOM 615 C C . SER A 1 78 ? -6.595 7.216 2.829 1.00 81.88 78 SER A C 1
ATOM 617 O O . SER A 1 78 ? -7.706 6.857 2.466 1.00 81.88 78 SER A O 1
ATOM 619 N N . ILE A 1 79 ? -6.046 6.809 3.978 1.00 83.94 79 ILE A N 1
ATOM 620 C CA . ILE A 1 79 ? -6.626 5.747 4.814 1.00 83.94 79 ILE A CA 1
ATOM 621 C C . ILE A 1 79 ? -7.716 6.234 5.778 1.00 83.94 79 ILE A C 1
ATOM 623 O O . ILE A 1 79 ? -8.486 5.428 6.287 1.00 83.94 79 ILE A O 1
ATOM 627 N N . LYS A 1 80 ? -7.826 7.549 6.017 1.00 81.31 80 LYS A N 1
ATOM 628 C CA . LYS A 1 80 ? -8.772 8.137 6.986 1.00 81.31 80 LYS A CA 1
ATOM 629 C C . LYS A 1 80 ? -10.233 7.738 6.753 1.00 81.31 80 LYS A C 1
ATOM 631 O O . LYS A 1 80 ? -10.997 7.679 7.708 1.00 81.31 80 LYS A O 1
ATOM 636 N N . ASN A 1 81 ? -10.612 7.489 5.502 1.00 79.00 81 ASN A N 1
ATOM 637 C CA . ASN A 1 81 ? -11.981 7.138 5.122 1.00 79.00 81 ASN A CA 1
ATOM 638 C C . ASN A 1 81 ? -12.116 5.669 4.682 1.00 79.00 81 ASN A C 1
ATOM 640 O O . ASN A 1 81 ? -13.139 5.319 4.103 1.00 79.00 81 ASN A O 1
ATOM 644 N N . GLN A 1 82 ? -11.099 4.831 4.920 1.00 82.94 82 GLN A N 1
ATOM 645 C CA . GLN A 1 82 ? -11.014 3.452 4.418 1.00 82.94 82 GLN A CA 1
ATOM 646 C C . GLN A 1 82 ? -11.464 2.404 5.449 1.00 82.94 82 GLN A C 1
ATOM 648 O O . GLN A 1 82 ? -10.968 1.283 5.461 1.00 82.94 82 GLN A O 1
ATOM 653 N N . GLY A 1 83 ? -12.388 2.766 6.343 1.00 85.06 83 GLY A N 1
ATOM 654 C CA . GLY A 1 83 ? -12.857 1.878 7.407 1.00 85.06 83 GLY A CA 1
ATOM 655 C C . GLY A 1 83 ? -11.835 1.711 8.536 1.00 85.06 83 GLY A C 1
ATOM 656 O O . GLY A 1 83 ? -11.214 2.680 8.975 1.00 85.06 83 GLY A O 1
ATOM 657 N N . GLN A 1 84 ? -11.692 0.485 9.046 1.00 89.38 84 GLN A N 1
ATOM 658 C CA . GLN A 1 84 ? -10.810 0.188 10.176 1.00 89.38 84 GLN A CA 1
ATOM 659 C C . GLN A 1 84 ? -9.383 -0.126 9.710 1.00 89.38 84 GLN A C 1
ATOM 661 O O . GLN A 1 84 ? -9.161 -0.993 8.862 1.00 89.38 84 GLN A O 1
ATOM 666 N N . VAL A 1 85 ? -8.403 0.544 10.324 1.00 89.06 85 VAL A N 1
ATOM 667 C CA . VAL A 1 85 ? -6.983 0.381 9.999 1.00 89.06 85 VAL A CA 1
ATOM 668 C C . VAL A 1 85 ? -6.166 0.143 11.264 1.00 89.06 85 VAL A C 1
ATOM 670 O O . VAL A 1 85 ? -6.229 0.931 12.206 1.00 89.06 85 VAL A O 1
ATOM 673 N N . PHE A 1 86 ? -5.357 -0.915 11.263 1.00 89.62 86 PHE A N 1
ATOM 674 C CA . PHE A 1 86 ? -4.295 -1.130 12.242 1.00 89.62 86 PHE A CA 1
ATOM 675 C C . PHE A 1 86 ? -2.953 -0.755 11.622 1.00 89.62 86 PHE A C 1
ATOM 677 O O . PHE A 1 86 ? -2.620 -1.213 10.530 1.00 89.62 86 PHE A O 1
ATOM 684 N N . LEU A 1 87 ? -2.179 0.066 12.326 1.00 86.44 87 LEU A N 1
ATOM 685 C CA . LEU A 1 87 ? -0.880 0.545 11.870 1.00 86.44 87 LEU A CA 1
ATOM 686 C C . LEU A 1 87 ? 0.171 0.315 12.953 1.00 86.44 87 LEU A C 1
ATOM 688 O O . LEU A 1 87 ? -0.058 0.651 14.115 1.00 86.44 87 LEU A O 1
ATOM 692 N N . THR A 1 88 ? 1.331 -0.210 12.565 1.00 85.94 88 THR A N 1
ATOM 693 C CA . THR A 1 88 ? 2.511 -0.288 13.433 1.00 85.94 88 THR A CA 1
ATOM 694 C C . THR A 1 88 ? 3.523 0.782 13.019 1.00 85.94 88 THR A C 1
ATOM 696 O O . THR A 1 88 ? 3.663 1.138 11.845 1.00 85.94 88 THR A O 1
ATOM 699 N N . ALA A 1 89 ? 4.194 1.372 14.006 1.00 81.06 89 ALA A N 1
ATOM 700 C CA . ALA A 1 89 ? 5.197 2.399 13.774 1.00 81.06 89 ALA A CA 1
ATOM 701 C C . ALA A 1 89 ? 6.214 2.435 14.909 1.00 81.06 89 ALA A C 1
ATOM 703 O O . ALA A 1 89 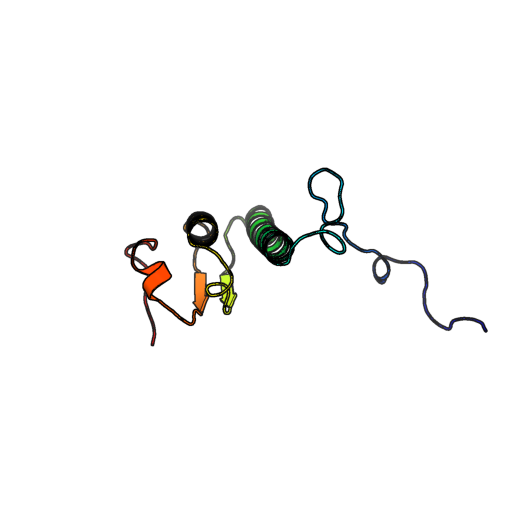? 5.860 2.315 16.081 1.00 81.06 89 ALA A O 1
ATOM 704 N N . THR A 1 90 ? 7.467 2.720 14.564 1.00 81.00 90 THR A N 1
ATOM 705 C CA . THR A 1 90 ? 8.543 2.923 15.546 1.00 81.00 90 THR A CA 1
ATOM 706 C C . THR A 1 90 ? 8.438 4.253 16.299 1.00 81.00 90 THR A C 1
ATOM 708 O O . THR A 1 90 ? 8.973 4.385 17.398 1.00 81.00 90 THR A O 1
ATOM 711 N N . ASN A 1 91 ? 7.747 5.254 15.740 1.00 78.56 91 ASN A N 1
ATOM 712 C CA . ASN A 1 91 ? 7.577 6.564 16.368 1.00 78.56 91 ASN A CA 1
ATOM 713 C C . ASN A 1 91 ? 6.155 7.118 16.183 1.00 78.56 91 ASN A C 1
ATOM 715 O O . ASN A 1 91 ? 5.776 7.583 15.109 1.00 78.56 91 ASN A O 1
ATOM 719 N N . LEU A 1 92 ? 5.392 7.152 17.278 1.00 76.69 92 LEU A N 1
ATOM 720 C CA . LEU A 1 92 ? 4.012 7.651 17.304 1.00 76.69 92 LEU A CA 1
ATOM 721 C C . LEU A 1 92 ? 3.896 9.177 17.160 1.00 76.69 92 LEU A C 1
ATOM 723 O O . LEU A 1 92 ? 2.829 9.686 16.817 1.00 76.69 92 LEU A O 1
ATOM 727 N N . SER A 1 93 ? 4.975 9.928 17.404 1.00 74.25 93 SER A N 1
ATOM 728 C CA . SER A 1 93 ? 4.979 11.401 17.342 1.00 74.25 93 SER A CA 1
ATOM 729 C C . SER A 1 93 ? 4.565 11.927 15.967 1.00 74.25 93 SER A C 1
ATOM 731 O O . SER A 1 93 ? 3.984 13.003 15.864 1.00 74.25 93 SER A O 1
ATOM 733 N N . LEU A 1 94 ? 4.824 11.136 14.925 1.00 67.50 94 LEU A N 1
ATOM 734 C CA . LEU A 1 94 ? 4.492 11.423 13.529 1.00 67.50 94 LEU A CA 1
ATOM 735 C C . LEU A 1 94 ? 2.971 11.477 13.285 1.00 67.50 94 LEU A C 1
ATOM 737 O O . LEU A 1 94 ? 2.490 12.200 12.410 1.00 67.50 94 LEU A O 1
ATOM 741 N N . PHE A 1 95 ? 2.209 10.750 14.104 1.00 74.06 95 PHE A N 1
ATOM 742 C CA . PHE A 1 95 ? 0.772 10.553 13.942 1.00 74.06 95 PHE A CA 1
ATOM 743 C C . PHE A 1 95 ? -0.062 11.441 14.864 1.00 74.06 95 PHE A C 1
ATOM 745 O O . PHE A 1 95 ? -1.162 11.825 14.484 1.00 74.06 95 PHE A O 1
ATOM 752 N N . LYS A 1 96 ? 0.465 11.853 16.026 1.00 72.50 96 LYS A N 1
ATOM 753 C CA . LYS A 1 96 ? -0.290 12.596 17.059 1.00 72.50 96 LYS A CA 1
ATOM 754 C C . LYS A 1 96 ? -1.051 13.830 16.555 1.00 72.50 96 LYS A C 1
ATOM 756 O O . LYS A 1 96 ? -2.120 14.119 17.076 1.00 72.50 96 LYS A O 1
ATOM 761 N N . ASN A 1 97 ? -0.531 14.530 15.546 1.00 71.94 97 ASN A N 1
ATOM 762 C CA . ASN A 1 97 ? -1.153 15.746 15.003 1.00 71.94 97 ASN A CA 1
ATOM 763 C C . ASN A 1 97 ? -1.972 15.514 13.721 1.00 71.94 97 ASN A C 1
ATOM 765 O O . ASN A 1 97 ? -2.585 16.449 13.215 1.00 71.94 97 ASN A O 1
ATOM 769 N N . ASN A 1 98 ? -1.949 14.297 13.171 1.00 70.50 98 ASN A N 1
ATOM 770 C CA . ASN A 1 98 ? -2.462 13.989 11.832 1.00 70.50 98 ASN A CA 1
ATOM 771 C C . ASN A 1 98 ? -3.540 12.890 11.829 1.00 70.50 98 ASN A C 1
ATOM 773 O O . ASN A 1 98 ? -3.972 12.469 10.757 1.00 70.50 98 ASN A O 1
ATOM 777 N N . VAL A 1 99 ? -3.969 12.415 13.002 1.00 75.56 99 VAL A N 1
ATOM 778 C CA . VAL A 1 99 ? -4.969 11.346 13.154 1.00 75.56 99 VAL A CA 1
ATOM 779 C C . VAL A 1 99 ? -6.302 11.868 13.699 1.00 75.56 99 VAL A C 1
ATOM 781 O O . VAL A 1 99 ? -6.371 12.960 14.266 1.00 75.56 99 VAL A O 1
ATOM 784 N N . SER A 1 100 ? -7.384 11.115 13.481 1.00 72.44 100 SER A N 1
ATOM 785 C CA . SER A 1 100 ? -8.720 11.454 13.988 1.00 72.44 100 SER A CA 1
ATOM 786 C C . SER A 1 100 ? -8.820 11.240 15.504 1.00 72.44 100 SER A C 1
ATOM 788 O O . SER A 1 100 ? -8.015 10.525 16.099 1.00 72.44 100 SER A O 1
ATOM 790 N N . GLN A 1 101 ? -9.852 11.816 16.132 1.00 72.19 101 GLN A N 1
ATOM 791 C CA . GLN A 1 101 ? -10.144 11.592 17.557 1.00 72.19 101 GLN A CA 1
ATOM 792 C C . GLN A 1 101 ? -10.500 10.129 17.886 1.00 72.19 101 GLN A C 1
ATOM 794 O O . GLN A 1 101 ? -10.451 9.741 19.046 1.00 72.19 101 GLN A O 1
ATOM 799 N N . GLU A 1 102 ? -10.805 9.315 16.875 1.00 79.38 102 GLU A N 1
ATOM 800 C CA . GLU A 1 102 ? -11.157 7.892 16.998 1.00 79.38 102 GLU A CA 1
ATOM 801 C C . GLU A 1 102 ? -9.931 6.964 16.891 1.00 79.38 102 GLU A C 1
ATOM 803 O O . GLU A 1 102 ? -10.061 5.758 16.703 1.00 79.38 102 GLU A O 1
ATOM 808 N N . THR A 1 103 ? -8.719 7.519 16.986 1.00 84.69 103 THR A N 1
ATOM 809 C CA . THR A 1 103 ? -7.477 6.741 16.928 1.00 84.69 103 THR A CA 1
ATOM 810 C C . THR A 1 103 ? -7.051 6.301 18.322 1.00 84.69 103 THR A C 1
ATOM 812 O O . THR A 1 103 ? -6.841 7.129 19.210 1.00 84.69 103 THR A O 1
ATOM 815 N N . TYR A 1 104 ? -6.852 4.996 18.497 1.00 87.06 104 TYR A N 1
ATOM 816 C CA . TYR A 1 104 ? -6.351 4.407 19.735 1.00 87.06 104 TYR A CA 1
ATOM 817 C C . TYR A 1 104 ? -4.880 4.029 19.582 1.00 87.06 104 TYR A C 1
ATOM 819 O O . TYR A 1 104 ? -4.488 3.383 18.611 1.00 87.06 104 TYR A O 1
ATOM 827 N N . PHE A 1 105 ? -4.063 4.436 20.551 1.00 85.81 105 PHE A N 1
ATOM 828 C CA . PHE A 1 105 ? -2.645 4.096 20.600 1.00 85.81 105 PHE A CA 1
ATOM 829 C C . PHE A 1 105 ? -2.424 2.972 21.608 1.00 85.81 105 PHE A C 1
ATOM 831 O O . PHE A 1 105 ? -2.839 3.086 22.761 1.00 85.81 105 PHE A O 1
ATOM 838 N N . TYR A 1 106 ? -1.737 1.920 21.173 1.00 82.44 106 TYR A N 1
ATOM 839 C CA . TYR A 1 106 ? -1.338 0.790 22.006 1.00 82.44 106 TYR A CA 1
ATOM 840 C C . TYR A 1 106 ? 0.194 0.768 22.073 1.00 82.44 106 TYR A C 1
ATOM 842 O O . TYR A 1 106 ? 0.849 0.925 21.040 1.00 82.44 106 TYR A O 1
ATOM 850 N N . GLN A 1 107 ? 0.751 0.653 23.282 1.00 74.06 107 GLN A N 1
ATOM 851 C CA . GLN A 1 107 ? 2.194 0.605 23.555 1.00 74.06 107 GLN A CA 1
ATOM 852 C C . GLN A 1 107 ? 2.541 -0.645 24.351 1.00 74.06 107 GLN A C 1
ATOM 854 O O . GLN A 1 107 ? 1.717 -1.018 25.218 1.00 74.06 107 GLN A O 1
#

Organism: NCBI:txid412755